Protein AF-A0A2E8H5R8-F1 (afdb_monomer_lite)

Structure (mmCIF, N/CA/C/O backbone):
data_AF-A0A2E8H5R8-F1
#
_entry.id   AF-A0A2E8H5R8-F1
#
loop_
_atom_site.group_PDB
_atom_site.id
_atom_site.type_symbol
_atom_site.label_atom_id
_atom_site.label_alt_id
_atom_site.label_comp_id
_atom_site.label_asym_id
_atom_site.label_entity_id
_atom_site.label_seq_id
_atom_site.pdbx_PDB_ins_code
_atom_site.Cartn_x
_atom_site.Cartn_y
_atom_site.Cartn_z
_atom_site.occupancy
_atom_site.B_iso_or_equiv
_atom_site.auth_seq_id
_atom_site.auth_comp_id
_atom_site.auth_asym_id
_atom_site.auth_atom_id
_atom_site.pdbx_PDB_model_num
ATOM 1 N N . MET A 1 1 ? -6.996 -4.027 -7.512 1.00 58.47 1 MET A N 1
ATOM 2 C CA . MET A 1 1 ? -6.082 -4.977 -8.191 1.00 58.47 1 MET A CA 1
ATOM 3 C C . MET A 1 1 ? -5.119 -4.184 -9.047 1.00 58.47 1 MET A C 1
ATOM 5 O O . MET A 1 1 ? -5.547 -3.183 -9.611 1.00 58.47 1 MET A O 1
ATOM 9 N N . LEU A 1 2 ? -3.867 -4.622 -9.142 1.00 68.44 2 LEU A N 1
ATOM 10 C CA . LEU A 1 2 ? -2.854 -4.045 -10.026 1.00 68.44 2 LEU A CA 1
ATOM 11 C C . LEU A 1 2 ? -2.155 -5.179 -10.786 1.00 68.44 2 LEU A C 1
ATOM 13 O O . LEU A 1 2 ? -1.866 -6.206 -10.183 1.00 68.44 2 LEU A O 1
ATOM 17 N N . ALA A 1 3 ? -1.897 -5.018 -12.082 1.00 65.75 3 ALA A N 1
ATOM 18 C CA . ALA A 1 3 ? -1.150 -6.005 -12.859 1.00 65.75 3 ALA A CA 1
ATOM 19 C C . ALA A 1 3 ? 0.339 -5.618 -12.906 1.00 65.75 3 ALA A C 1
ATOM 21 O O . ALA A 1 3 ? 0.708 -4.579 -13.454 1.00 65.75 3 ALA A O 1
ATOM 22 N N . ALA A 1 4 ? 1.197 -6.445 -12.314 1.00 63.50 4 ALA A N 1
ATOM 23 C CA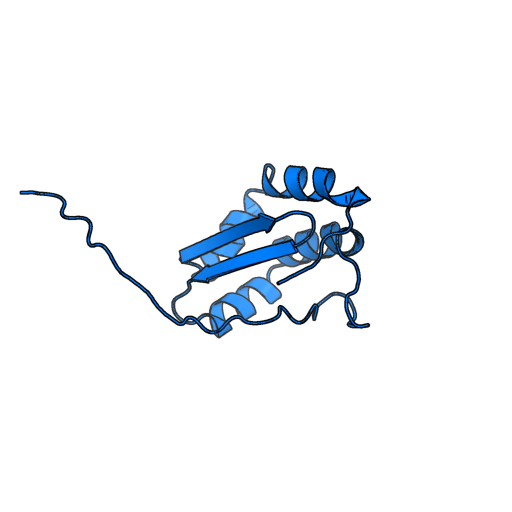 . ALA A 1 4 ? 2.644 -6.345 -12.441 1.00 63.50 4 ALA A CA 1
ATOM 24 C C . ALA A 1 4 ? 3.106 -6.920 -13.785 1.00 63.50 4 ALA A C 1
ATOM 26 O O . ALA A 1 4 ? 2.575 -7.912 -14.277 1.00 63.50 4 ALA A O 1
ATOM 27 N N . LEU A 1 5 ? 4.148 -6.339 -14.370 1.00 71.31 5 LEU A N 1
ATOM 28 C CA . LEU A 1 5 ? 4.769 -6.911 -15.559 1.00 71.31 5 LEU A CA 1
ATOM 29 C C . LEU A 1 5 ? 5.417 -8.267 -15.215 1.00 71.31 5 LEU A C 1
ATOM 31 O O . LEU A 1 5 ? 6.237 -8.310 -14.292 1.00 71.31 5 LEU A O 1
ATOM 35 N N . PRO A 1 6 ? 5.182 -9.350 -15.990 1.00 70.81 6 PRO A N 1
ATOM 36 C CA . PRO A 1 6 ? 5.781 -10.663 -15.718 1.00 70.81 6 PRO A CA 1
ATOM 37 C C . PRO A 1 6 ? 7.307 -10.609 -15.559 1.00 70.81 6 PRO A C 1
ATOM 39 O O . PRO A 1 6 ? 7.890 -11.268 -14.701 1.00 70.81 6 PRO A O 1
ATOM 42 N N . ARG A 1 7 ? 7.966 -9.768 -16.366 1.00 70.12 7 ARG A N 1
ATOM 43 C CA . ARG A 1 7 ? 9.426 -9.595 -16.357 1.00 70.12 7 ARG A CA 1
ATOM 44 C C . ARG A 1 7 ? 9.967 -8.856 -15.124 1.00 70.12 7 ARG A C 1
ATOM 46 O O . ARG A 1 7 ? 11.159 -8.961 -14.861 1.00 70.12 7 ARG A O 1
ATOM 53 N N . ILE A 1 8 ? 9.125 -8.120 -14.392 1.00 73.38 8 ILE A N 1
ATOM 54 C CA . ILE A 1 8 ? 9.534 -7.293 -13.241 1.00 73.38 8 ILE A CA 1
ATOM 55 C C . ILE A 1 8 ? 9.106 -7.913 -11.901 1.00 73.38 8 ILE A C 1
ATOM 57 O O . ILE A 1 8 ? 9.529 -7.466 -10.840 1.00 73.38 8 ILE A O 1
ATOM 61 N N . GLN A 1 9 ? 8.354 -9.014 -11.922 1.00 76.81 9 GLN A N 1
ATOM 62 C CA . GLN A 1 9 ? 7.858 -9.695 -10.724 1.00 76.81 9 GLN A CA 1
ATOM 63 C C . GLN A 1 9 ? 8.942 -9.992 -9.675 1.00 76.81 9 GLN A C 1
ATOM 65 O O . GLN A 1 9 ? 8.774 -9.675 -8.504 1.00 76.81 9 GLN A O 1
ATOM 70 N N . ARG A 1 10 ? 10.103 -10.517 -10.087 1.00 81.56 10 ARG A N 1
ATOM 71 C CA . ARG A 1 10 ? 11.210 -10.797 -9.152 1.00 81.56 10 ARG A CA 1
ATOM 72 C C . ARG A 1 10 ? 11.785 -9.537 -8.506 1.00 81.56 10 ARG A C 1
ATOM 74 O O . ARG A 1 10 ? 12.239 -9.583 -7.366 1.00 81.56 10 ARG A O 1
ATOM 81 N N . GLU A 1 11 ? 11.823 -8.434 -9.244 1.00 82.31 11 GLU A N 1
ATOM 82 C CA . GLU A 1 11 ? 12.312 -7.155 -8.733 1.00 82.31 11 GLU A CA 1
ATOM 83 C C . GLU A 1 11 ? 11.304 -6.536 -7.764 1.00 82.31 11 GLU A C 1
ATOM 85 O O . GLU A 1 11 ? 11.707 -6.072 -6.699 1.00 82.31 11 GLU A O 1
ATOM 90 N N . TYR A 1 12 ? 10.013 -6.615 -8.097 1.00 83.56 12 TYR A N 1
ATOM 91 C CA . TYR A 1 12 ? 8.915 -6.2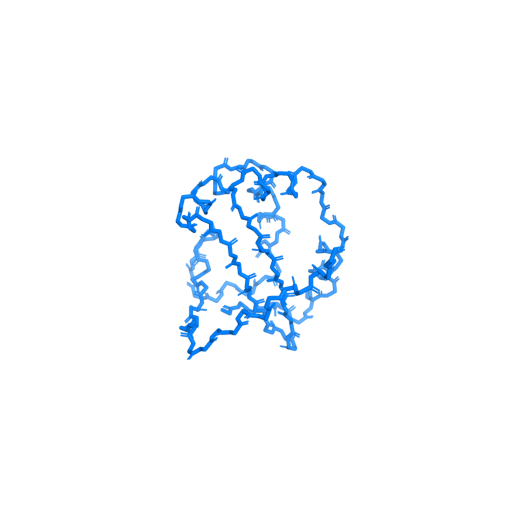12 -7.227 1.00 83.56 12 TYR A CA 1
ATOM 92 C C . TYR A 1 12 ? 8.920 -7.000 -5.909 1.00 83.56 12 TYR A C 1
ATOM 94 O O . TYR A 1 12 ? 8.899 -6.406 -4.832 1.00 83.56 12 TYR A O 1
ATOM 102 N N . ASP A 1 13 ? 9.047 -8.328 -5.972 1.00 85.62 13 ASP A N 1
ATOM 103 C CA . ASP A 1 13 ? 9.134 -9.177 -4.780 1.00 85.62 13 ASP A CA 1
ATOM 104 C C . ASP A 1 13 ? 10.349 -8.805 -3.918 1.00 85.62 13 ASP A C 1
ATOM 106 O O . ASP A 1 13 ? 10.246 -8.689 -2.694 1.00 85.62 13 ASP A O 1
ATOM 110 N N . ARG A 1 14 ? 11.515 -8.590 -4.546 1.00 86.00 14 ARG A N 1
ATOM 111 C CA . ARG A 1 14 ? 12.738 -8.185 -3.839 1.00 86.00 14 ARG A CA 1
ATOM 112 C C . ARG A 1 14 ? 12.553 -6.838 -3.140 1.00 86.00 14 ARG A C 1
ATOM 114 O O . ARG A 1 14 ? 12.879 -6.728 -1.961 1.00 86.00 14 ARG A O 1
ATOM 121 N N . SER A 1 15 ? 11.996 -5.836 -3.821 1.00 85.19 15 SER A N 1
ATOM 122 C CA . SER A 1 15 ? 11.809 -4.502 -3.238 1.00 85.19 15 SER A CA 1
ATOM 123 C C . SER A 1 15 ? 10.813 -4.488 -2.070 1.00 85.19 15 SER A C 1
ATOM 125 O O . SER A 1 15 ? 10.948 -3.661 -1.169 1.00 85.19 15 SER A O 1
ATOM 127 N N . HIS A 1 16 ? 9.857 -5.424 -2.037 1.00 87.75 16 HIS A N 1
ATOM 128 C CA . HIS A 1 16 ? 8.903 -5.583 -0.931 1.00 87.75 16 HIS A CA 1
ATOM 129 C C . HIS A 1 16 ? 9.440 -6.426 0.234 1.00 87.75 16 HIS A C 1
ATOM 131 O O . HIS A 1 16 ? 8.946 -6.297 1.352 1.00 87.75 16 HIS A O 1
ATOM 137 N N . ARG A 1 17 ? 10.481 -7.239 0.019 1.00 88.56 17 ARG A N 1
ATOM 138 C CA . ARG A 1 17 ? 11.224 -7.904 1.107 1.00 88.56 17 ARG A CA 1
ATOM 139 C C . ARG A 1 17 ? 12.234 -6.977 1.777 1.00 88.56 17 ARG A C 1
ATOM 141 O O . ARG A 1 17 ? 12.530 -7.143 2.955 1.00 88.56 17 ARG A O 1
ATOM 148 N N . GLU A 1 18 ? 12.732 -5.991 1.040 1.00 89.38 18 GLU A N 1
ATOM 149 C CA . GLU A 1 18 ? 13.775 -5.056 1.476 1.00 89.38 18 GLU A CA 1
ATOM 150 C C . GLU A 1 18 ? 13.227 -3.628 1.647 1.00 89.38 18 GLU A C 1
ATOM 152 O O . GLU A 1 18 ? 13.878 -2.639 1.299 1.00 89.38 18 GLU A O 1
ATOM 157 N N . ILE A 1 19 ? 12.005 -3.494 2.180 1.00 88.00 19 ILE A N 1
ATOM 158 C CA . ILE A 1 19 ? 11.391 -2.176 2.381 1.00 88.00 19 ILE A CA 1
ATOM 159 C C . ILE A 1 19 ? 12.250 -1.358 3.351 1.00 88.00 19 ILE A C 1
ATOM 161 O O . ILE A 1 19 ? 12.511 -1.761 4.488 1.00 88.00 19 ILE A O 1
ATOM 165 N N . ARG A 1 20 ? 12.667 -0.166 2.904 1.00 90.12 20 ARG A N 1
ATOM 166 C CA . ARG A 1 20 ? 13.428 0.776 3.734 1.00 90.12 20 ARG A CA 1
ATOM 167 C C . ARG A 1 20 ? 12.651 1.111 5.001 1.00 90.12 20 ARG A C 1
ATOM 169 O O . ARG A 1 20 ? 11.453 1.384 4.953 1.00 90.12 20 ARG A O 1
ATOM 176 N N . ARG A 1 21 ? 13.364 1.204 6.124 1.00 93.69 21 ARG A N 1
ATOM 177 C CA . ARG A 1 21 ? 12.762 1.537 7.418 1.00 93.69 21 ARG A CA 1
ATOM 178 C C . ARG A 1 21 ? 11.967 2.851 7.392 1.00 93.69 21 ARG A C 1
ATOM 180 O O . ARG A 1 21 ? 10.878 2.887 7.946 1.00 93.69 21 ARG A O 1
ATOM 187 N N . SER A 1 22 ? 12.460 3.862 6.67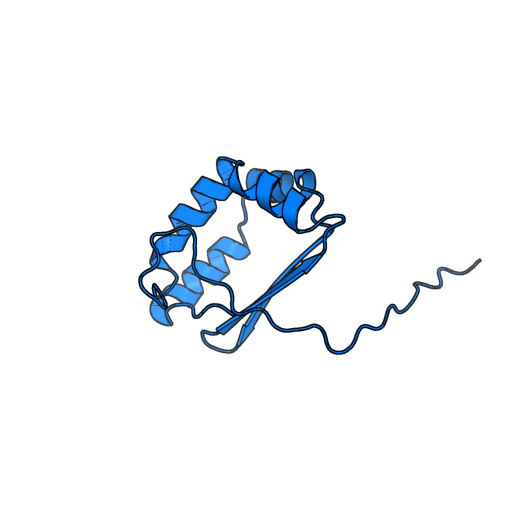6 1.00 93.88 22 SER A N 1
ATOM 188 C CA . SER A 1 22 ? 11.781 5.153 6.490 1.00 93.88 22 SER A CA 1
ATOM 189 C C . SER A 1 22 ? 10.375 5.021 5.900 1.00 93.88 22 SER A C 1
ATOM 191 O O . SER A 1 22 ? 9.450 5.674 6.362 1.00 93.88 22 SER A O 1
ATOM 193 N N . VAL A 1 23 ? 10.196 4.129 4.925 1.00 90.75 23 VAL A N 1
ATOM 194 C CA . VAL A 1 23 ? 8.892 3.856 4.309 1.00 90.75 23 VAL A CA 1
ATOM 195 C C . VAL A 1 23 ? 7.949 3.191 5.312 1.00 90.75 23 VAL A C 1
ATOM 197 O O . VAL A 1 23 ? 6.778 3.550 5.393 1.00 90.75 23 VAL A O 1
ATOM 200 N N . LEU A 1 24 ? 8.446 2.231 6.097 1.00 91.50 24 LEU A N 1
ATOM 201 C CA . LEU A 1 24 ? 7.638 1.577 7.133 1.00 91.50 24 LEU A CA 1
ATOM 202 C C . LEU A 1 24 ? 7.196 2.569 8.211 1.00 91.50 24 LEU A C 1
ATOM 204 O O . LEU A 1 24 ? 6.069 2.491 8.698 1.00 91.50 24 LEU A O 1
ATOM 208 N N . ASP A 1 25 ? 8.075 3.497 8.582 1.00 93.00 25 ASP A N 1
ATOM 209 C CA . ASP A 1 25 ? 7.766 4.525 9.568 1.00 93.00 25 ASP A CA 1
ATOM 210 C C . ASP A 1 25 ? 6.748 5.540 9.013 1.00 93.00 25 ASP A C 1
ATOM 212 O O . ASP A 1 25 ? 5.826 5.905 9.738 1.00 93.00 25 ASP A O 1
ATOM 216 N N . ALA A 1 26 ? 6.814 5.893 7.722 1.00 91.94 26 ALA A N 1
ATOM 217 C CA . ALA A 1 26 ? 5.787 6.698 7.052 1.00 91.94 26 ALA A CA 1
ATOM 218 C C . ALA A 1 26 ? 4.410 6.005 7.032 1.00 91.94 26 ALA A C 1
ATOM 220 O O . ALA A 1 26 ? 3.395 6.624 7.356 1.00 91.94 26 ALA A O 1
ATOM 221 N N . ILE A 1 27 ? 4.365 4.700 6.725 1.00 90.62 27 ILE A N 1
ATOM 222 C CA . ILE A 1 27 ? 3.127 3.900 6.770 1.00 90.62 27 ILE A CA 1
ATOM 223 C C . ILE A 1 27 ? 2.525 3.912 8.175 1.00 90.62 27 ILE A C 1
ATOM 225 O O . ILE A 1 27 ? 1.337 4.189 8.325 1.00 90.62 27 ILE A O 1
ATOM 229 N N . ARG A 1 28 ? 3.335 3.707 9.216 1.00 90.88 28 ARG A N 1
ATOM 230 C CA . ARG A 1 28 ? 2.863 3.766 10.609 1.00 90.88 28 ARG A CA 1
ATOM 231 C C . ARG A 1 28 ? 2.375 5.156 11.003 1.00 90.88 28 ARG A C 1
ATOM 233 O O . ARG A 1 28 ? 1.310 5.277 11.597 1.00 90.88 28 ARG A O 1
ATOM 240 N N . ALA A 1 29 ? 3.131 6.197 10.655 1.00 91.75 29 ALA A N 1
ATOM 241 C CA . ALA A 1 29 ? 2.790 7.582 10.975 1.00 91.75 29 ALA A CA 1
ATOM 242 C C . ALA A 1 29 ? 1.483 8.038 10.309 1.00 91.75 29 ALA A C 1
ATOM 244 O O . ALA A 1 29 ? 0.812 8.926 10.826 1.00 91.75 29 ALA A O 1
ATOM 245 N N . SER A 1 30 ? 1.095 7.409 9.197 1.00 92.75 30 SER A N 1
ATOM 246 C CA . SER A 1 30 ? -0.177 7.690 8.530 1.00 92.75 30 SER A CA 1
ATOM 247 C C . SER A 1 30 ? -1.417 7.190 9.281 1.00 92.75 30 SER A C 1
ATOM 249 O O . SER A 1 30 ? -2.527 7.574 8.927 1.00 92.75 30 SER A O 1
ATOM 251 N N . GLY A 1 31 ? -1.264 6.332 10.296 1.00 93.06 31 GLY A N 1
ATOM 252 C CA . GLY A 1 31 ? -2.390 5.679 10.977 1.00 93.06 31 GLY A CA 1
ATOM 253 C C . GLY A 1 31 ? -2.865 4.384 10.306 1.00 93.06 31 GLY A C 1
ATOM 254 O O . GLY A 1 31 ? -3.898 3.832 10.689 1.00 93.06 31 GLY A O 1
ATOM 255 N N . MET A 1 32 ? -2.109 3.872 9.329 1.00 92.38 32 MET A N 1
ATOM 256 C CA . MET A 1 32 ? -2.339 2.548 8.755 1.00 92.38 32 MET A CA 1
ATOM 257 C C . MET A 1 32 ? -2.063 1.460 9.805 1.00 92.38 32 MET A C 1
ATOM 259 O O . MET A 1 32 ? -0.963 1.373 10.353 1.00 92.38 32 MET A O 1
ATOM 263 N N . LYS A 1 33 ? -3.063 0.621 10.069 1.00 89.88 33 LYS A N 1
ATOM 264 C CA . LYS A 1 33 ? -3.007 -0.535 10.975 1.00 89.88 33 LYS A CA 1
ATOM 265 C C . LYS A 1 33 ? -2.527 -1.789 10.257 1.00 89.88 33 LYS A C 1
ATOM 267 O O . LYS A 1 33 ? -1.663 -2.500 10.763 1.00 89.88 33 LYS A O 1
ATOM 272 N N . THR A 1 34 ? -3.054 -2.011 9.057 1.00 89.00 34 THR A N 1
ATOM 273 C CA . THR A 1 34 ? -2.721 -3.162 8.216 1.00 89.00 34 THR A CA 1
ATOM 274 C C . THR A 1 34 ? -2.326 -2.663 6.838 1.00 89.00 34 THR A C 1
ATOM 276 O O . THR A 1 34 ? -2.999 -1.804 6.282 1.00 89.00 34 THR A O 1
ATOM 279 N N . TYR A 1 35 ? -1.240 -3.204 6.293 1.00 88.25 35 TYR A N 1
ATOM 280 C CA . TYR A 1 35 ? -0.832 -3.017 4.904 1.00 88.25 35 TYR A CA 1
ATOM 281 C C . TYR A 1 35 ? -0.293 -4.348 4.401 1.00 88.25 35 TYR A C 1
ATOM 283 O O . TYR A 1 35 ? 0.740 -4.826 4.878 1.00 88.25 35 TYR A O 1
ATOM 291 N N . SER A 1 36 ? -1.007 -4.974 3.476 1.00 89.31 36 SER A N 1
ATOM 292 C CA . SER A 1 36 ? -0.648 -6.294 2.966 1.00 89.31 36 SER A CA 1
ATOM 293 C C . SER A 1 36 ? -0.820 -6.366 1.460 1.00 89.31 36 SER A C 1
ATOM 295 O O . SER A 1 36 ? -1.734 -5.775 0.886 1.00 89.31 36 SER A O 1
ATOM 297 N N . ILE A 1 37 ? 0.090 -7.100 0.824 1.00 88.38 37 ILE A N 1
ATOM 298 C CA . ILE A 1 37 ? 0.103 -7.310 -0.618 1.00 88.38 37 ILE A CA 1
ATOM 299 C C . ILE A 1 37 ? 0.147 -8.814 -0.851 1.00 88.38 37 ILE A C 1
ATOM 301 O O . ILE A 1 37 ? 1.081 -9.486 -0.417 1.00 88.38 37 ILE A O 1
ATOM 305 N N . SER A 1 38 ? -0.875 -9.330 -1.521 1.00 89.31 38 SER A N 1
ATOM 306 C CA . SER A 1 38 ? -0.942 -10.711 -1.997 1.00 89.31 38 SER A CA 1
ATOM 307 C C . SER A 1 38 ? -0.796 -10.740 -3.513 1.00 89.31 38 SER A C 1
ATOM 309 O O . SER A 1 38 ? -1.157 -9.777 -4.192 1.00 89.31 38 SER A O 1
ATOM 311 N N . GLN A 1 39 ? -0.278 -11.842 -4.048 1.00 85.38 39 GLN A N 1
ATOM 312 C CA . GLN A 1 39 ? 0.052 -11.968 -5.465 1.00 85.38 39 GLN A CA 1
ATOM 313 C C . GLN A 1 39 ? -0.447 -13.304 -6.030 1.00 85.38 39 GLN A C 1
ATOM 315 O O . GLN A 1 39 ? -0.186 -14.347 -5.434 1.00 85.38 39 GLN A O 1
ATOM 320 N N . ASP A 1 40 ? -1.121 -13.265 -7.184 1.00 85.75 40 ASP A N 1
ATOM 321 C CA . ASP A 1 40 ? -1.504 -14.436 -7.991 1.00 85.75 40 ASP A CA 1
ATOM 322 C C . ASP A 1 40 ? -1.102 -14.212 -9.453 1.00 85.75 40 ASP A C 1
ATOM 324 O O . ASP A 1 40 ? -1.642 -13.340 -10.142 1.00 85.75 40 ASP A O 1
ATOM 328 N N . GLY A 1 41 ? -0.098 -14.957 -9.922 1.00 84.56 41 GLY A N 1
ATOM 329 C CA . GLY A 1 41 ? 0.572 -14.640 -11.180 1.00 84.56 41 GLY A CA 1
ATOM 330 C C . GLY A 1 41 ? 1.024 -13.180 -11.164 1.00 84.56 41 GLY A C 1
ATOM 331 O O . GLY A 1 41 ? 1.673 -12.747 -10.220 1.00 84.56 41 GLY A O 1
ATOM 332 N N . THR A 1 42 ? 0.651 -12.401 -12.173 1.00 80.38 42 THR A N 1
ATOM 333 C CA . THR A 1 42 ? 0.936 -10.960 -12.256 1.00 80.38 42 THR A CA 1
ATOM 334 C C . THR A 1 42 ? -0.040 -10.073 -11.485 1.00 80.38 42 THR A C 1
ATOM 336 O O . THR A 1 42 ? 0.157 -8.863 -11.444 1.00 80.38 42 THR A O 1
ATOM 339 N N . ASN A 1 43 ? -1.107 -10.619 -10.905 1.00 81.50 43 ASN A N 1
ATOM 340 C CA . ASN A 1 43 ? -2.118 -9.823 -10.218 1.00 81.50 43 ASN A CA 1
ATOM 341 C C . ASN A 1 43 ? -1.707 -9.557 -8.772 1.00 81.50 43 ASN A C 1
ATOM 343 O O . ASN A 1 43 ? -1.379 -10.478 -8.029 1.00 81.50 43 ASN A O 1
ATOM 347 N N . LEU A 1 44 ? -1.782 -8.293 -8.370 1.00 83.38 44 LEU A N 1
ATOM 348 C CA . LEU A 1 44 ? -1.523 -7.816 -7.020 1.00 83.38 44 LEU A CA 1
ATOM 349 C C . LEU A 1 44 ? -2.822 -7.373 -6.352 1.00 83.38 44 LEU A C 1
ATOM 351 O O . LEU A 1 44 ? -3.614 -6.597 -6.910 1.00 83.38 44 LEU A O 1
ATOM 355 N N . TYR A 1 45 ? -2.997 -7.830 -5.120 1.00 85.25 45 TYR A N 1
ATOM 356 C CA . TYR A 1 45 ? -4.133 -7.547 -4.257 1.00 85.25 45 TYR A CA 1
ATOM 357 C C . TYR A 1 45 ? -3.630 -6.843 -3.006 1.00 85.25 45 TYR A C 1
ATOM 359 O O . TYR A 1 45 ? -2.728 -7.340 -2.338 1.00 85.25 45 TYR A O 1
ATOM 367 N N . PHE A 1 46 ? -4.219 -5.692 -2.704 1.00 86.44 46 PHE A N 1
ATOM 368 C CA . PHE A 1 46 ? -3.863 -4.868 -1.555 1.00 86.44 46 PHE A CA 1
ATOM 369 C C . PHE A 1 46 ? -4.984 -4.982 -0.529 1.00 86.44 46 PHE A C 1
ATOM 371 O O . PHE A 1 46 ? -6.155 -4.851 -0.893 1.00 86.44 46 PHE A O 1
ATOM 378 N N . CYS A 1 47 ? -4.629 -5.240 0.724 1.00 88.56 47 CYS A N 1
ATOM 379 C CA . CYS A 1 47 ? -5.551 -5.171 1.846 1.00 88.56 47 CYS A CA 1
ATOM 380 C C . CYS A 1 47 ? -4.945 -4.257 2.905 1.00 88.56 47 CYS A C 1
ATOM 382 O O . CYS A 1 47 ? -3.942 -4.598 3.543 1.00 88.56 47 CYS A O 1
ATOM 384 N N . ASP A 1 48 ? -5.591 -3.105 3.055 1.00 89.19 48 ASP A N 1
ATOM 385 C CA . ASP A 1 48 ? -5.151 -1.990 3.872 1.00 89.19 48 ASP A CA 1
ATOM 386 C C . ASP A 1 48 ? -6.250 -1.641 4.882 1.00 89.19 48 ASP A C 1
ATOM 388 O O . ASP A 1 48 ? -7.432 -1.595 4.536 1.00 89.19 48 ASP A O 1
ATOM 392 N N . GLU A 1 49 ? -5.870 -1.374 6.127 1.00 89.75 49 GLU A N 1
ATOM 393 C CA . GLU A 1 49 ? -6.789 -0.953 7.185 1.00 89.75 49 GLU A CA 1
ATOM 394 C C . GLU A 1 49 ? -6.238 0.281 7.888 1.00 89.75 49 GLU A C 1
ATOM 396 O O . GLU A 1 49 ? -5.073 0.296 8.277 1.00 89.75 49 GLU A O 1
ATOM 401 N N . ALA A 1 50 ? -7.080 1.291 8.099 1.00 90.56 50 ALA A N 1
ATOM 402 C CA . ALA A 1 50 ? -6.736 2.488 8.856 1.00 90.56 50 ALA A CA 1
ATOM 403 C C . ALA A 1 50 ? -7.974 3.099 9.526 1.00 90.56 50 ALA A C 1
ATOM 405 O O . ALA A 1 50 ? -9.079 3.052 8.975 1.00 90.56 50 ALA A O 1
ATOM 406 N N . GLU A 1 51 ? -7.775 3.743 10.677 1.00 82.81 51 GLU A N 1
ATOM 407 C CA . GLU A 1 51 ? -8.765 4.662 11.248 1.00 82.81 51 GLU A CA 1
ATOM 408 C C . GLU A 1 51 ? -8.760 5.949 10.415 1.00 82.81 51 GLU A C 1
ATOM 410 O O . GLU A 1 51 ? -7.883 6.790 10.560 1.00 82.81 51 GLU A O 1
ATOM 415 N N . GLY A 1 52 ? -9.709 6.072 9.482 1.00 88.06 52 GLY A N 1
ATOM 416 C CA . GLY A 1 52 ? -9.737 7.193 8.538 1.00 88.06 52 GLY A CA 1
ATOM 417 C C . GLY A 1 52 ? -8.862 6.962 7.304 1.00 88.06 52 GLY A C 1
ATOM 418 O O . GLY A 1 52 ? -7.975 7.751 6.999 1.00 88.06 52 GLY A O 1
ATOM 419 N N . PHE A 1 53 ? -9.156 5.905 6.534 1.00 86.25 53 PHE A N 1
ATOM 420 C CA . PHE A 1 53 ? -8.392 5.510 5.339 1.00 86.25 53 PHE A CA 1
ATOM 421 C C . PHE A 1 53 ? -8.034 6.661 4.386 1.00 86.25 53 PHE A C 1
ATOM 423 O O . PHE A 1 53 ? -6.913 6.730 3.887 1.00 86.25 53 PHE A O 1
ATOM 430 N N . ARG A 1 54 ? -8.964 7.589 4.129 1.00 87.50 54 ARG A N 1
ATOM 431 C CA . ARG A 1 54 ? -8.702 8.730 3.236 1.00 87.50 54 ARG A CA 1
ATOM 432 C C . ARG A 1 54 ? -7.628 9.668 3.786 1.00 87.50 54 ARG A C 1
ATOM 434 O O . ARG A 1 54 ? -6.798 10.133 3.008 1.00 87.50 54 ARG A O 1
ATOM 441 N N . ASP A 1 55 ? -7.634 9.905 5.090 1.00 92.00 55 ASP A N 1
ATOM 442 C CA . ASP A 1 55 ? -6.689 10.799 5.752 1.00 92.00 55 ASP A CA 1
ATOM 443 C C . ASP A 1 55 ? -5.308 10.145 5.822 1.00 92.00 55 ASP A C 1
ATOM 445 O O . ASP A 1 55 ? -4.314 10.762 5.437 1.00 92.00 55 ASP A O 1
ATOM 449 N N . SER A 1 56 ? -5.246 8.853 6.161 1.00 90.94 56 SER A N 1
ATOM 450 C CA . SER A 1 56 ? -4.004 8.072 6.108 1.00 90.94 56 SER A CA 1
ATOM 451 C C . SER A 1 56 ? -3.380 8.071 4.714 1.00 90.94 56 SER A C 1
ATOM 453 O O . SER A 1 56 ? -2.181 8.310 4.554 1.00 90.94 56 SER A O 1
ATOM 455 N N . MET A 1 57 ? -4.193 7.881 3.672 1.00 86.81 57 MET A N 1
ATOM 456 C CA . MET A 1 57 ? -3.714 7.952 2.292 1.00 86.81 57 MET A CA 1
ATOM 457 C C . MET A 1 57 ? -3.248 9.360 1.902 1.00 86.81 57 MET A C 1
ATOM 459 O O . MET A 1 57 ? -2.282 9.489 1.149 1.00 86.81 57 MET A O 1
ATOM 463 N N . ALA A 1 58 ? -3.892 10.416 2.409 1.00 88.62 58 ALA A N 1
ATOM 464 C CA . ALA A 1 58 ? -3.459 11.791 2.175 1.00 88.62 58 ALA A CA 1
ATOM 465 C C . ALA A 1 58 ? -2.089 12.073 2.812 1.00 88.62 58 ALA A C 1
ATOM 467 O O . ALA A 1 58 ? -1.240 12.677 2.156 1.00 88.62 58 ALA A O 1
ATOM 468 N N . VAL A 1 59 ? -1.849 11.576 4.032 1.00 90.00 59 VAL A N 1
ATOM 469 C CA . VAL A 1 59 ? -0.539 11.650 4.701 1.00 90.00 59 VAL A CA 1
ATOM 470 C C . VAL A 1 59 ? 0.521 10.903 3.890 1.00 90.00 59 VAL A C 1
ATOM 472 O O . VAL A 1 59 ? 1.549 11.481 3.541 1.00 90.00 59 VAL A O 1
ATOM 475 N N . LEU A 1 60 ? 0.254 9.651 3.501 1.00 87.88 60 LEU A N 1
ATOM 476 C CA . LEU A 1 60 ? 1.188 8.845 2.704 1.00 87.88 60 LEU A CA 1
ATOM 477 C C . LEU A 1 60 ? 1.529 9.471 1.351 1.00 87.88 60 LEU A C 1
ATOM 479 O O . LEU A 1 60 ? 2.662 9.359 0.888 1.00 87.88 60 LEU A O 1
ATOM 483 N N . LYS A 1 61 ? 0.565 10.135 0.706 1.00 85.75 61 LYS A N 1
ATOM 484 C CA . LYS A 1 61 ? 0.776 10.806 -0.584 1.00 85.75 61 LYS A CA 1
ATOM 485 C C . LYS A 1 61 ? 1.731 12.000 -0.477 1.00 85.75 61 LYS A C 1
ATOM 487 O O . LYS A 1 61 ? 2.339 12.372 -1.478 1.00 85.75 61 LYS A O 1
ATOM 492 N N . GLN A 1 62 ? 1.845 12.600 0.705 1.00 89.44 62 GLN A N 1
ATOM 493 C CA . GLN A 1 62 ? 2.724 13.740 0.964 1.00 89.44 62 GLN A CA 1
ATOM 494 C C . GLN A 1 62 ? 4.108 13.321 1.481 1.00 89.44 62 GLN A C 1
ATOM 496 O O . GLN A 1 62 ? 5.023 14.144 1.478 1.00 89.44 62 GLN A O 1
ATOM 501 N N . ASP A 1 63 ? 4.285 12.065 1.899 1.00 91.06 63 ASP A N 1
ATOM 502 C CA . ASP A 1 63 ? 5.560 11.585 2.421 1.00 91.06 63 ASP A CA 1
ATOM 503 C C . ASP A 1 63 ? 6.612 11.423 1.297 1.00 91.06 63 ASP A C 1
ATOM 505 O O . ASP A 1 63 ? 6.382 10.702 0.317 1.00 91.06 63 ASP A O 1
ATOM 509 N N . PRO A 1 64 ? 7.789 12.068 1.406 1.00 91.69 64 PRO A N 1
ATOM 510 C CA . PRO A 1 64 ? 8.797 12.054 0.347 1.00 91.69 64 PRO A CA 1
ATOM 511 C C . PRO A 1 64 ? 9.458 10.681 0.162 1.00 91.69 64 PRO A C 1
ATOM 513 O O . PRO A 1 64 ? 9.890 10.341 -0.942 1.00 91.69 64 PRO A O 1
ATOM 516 N N . GLU A 1 65 ? 9.541 9.868 1.215 1.00 89.81 65 GLU A N 1
ATOM 517 C CA . GLU A 1 65 ? 10.132 8.533 1.159 1.00 89.81 65 GLU A CA 1
ATOM 518 C C . GLU A 1 65 ? 9.192 7.535 0.478 1.00 89.81 65 GLU A C 1
ATOM 520 O O . GLU A 1 65 ? 9.634 6.734 -0.356 1.00 89.81 65 GLU A O 1
ATOM 525 N N . GLN A 1 66 ? 7.892 7.648 0.747 1.00 86.69 66 GLN A N 1
ATOM 526 C CA . GLN A 1 66 ? 6.842 6.934 0.035 1.00 86.69 66 GLN A CA 1
ATOM 527 C C . GLN A 1 66 ? 6.764 7.379 -1.431 1.00 86.69 66 GLN A C 1
ATOM 529 O O . GLN A 1 66 ? 6.682 6.524 -2.314 1.00 86.69 66 GLN A O 1
ATOM 534 N N . ALA A 1 67 ? 6.866 8.680 -1.722 1.00 85.56 67 ALA A N 1
ATOM 535 C CA . ALA A 1 67 ? 6.909 9.187 -3.094 1.00 85.56 67 ALA A CA 1
ATOM 536 C C . ALA A 1 67 ? 8.108 8.622 -3.875 1.00 85.56 67 ALA A C 1
ATOM 538 O O . ALA A 1 67 ? 7.944 8.106 -4.982 1.00 85.56 67 ALA A O 1
ATOM 539 N N . ARG A 1 68 ? 9.304 8.628 -3.270 1.00 86.38 68 ARG A N 1
ATOM 540 C CA . ARG A 1 68 ? 10.519 8.052 -3.867 1.00 86.38 68 ARG A CA 1
ATOM 541 C C . ARG A 1 68 ? 10.381 6.546 -4.111 1.00 86.38 68 ARG A C 1
ATOM 543 O O . ARG A 1 68 ? 10.853 6.049 -5.131 1.00 86.38 68 ARG A O 1
ATOM 550 N N . ARG A 1 69 ? 9.740 5.809 -3.194 1.00 85.62 69 ARG A N 1
ATOM 551 C CA . ARG A 1 69 ? 9.435 4.379 -3.383 1.00 85.62 69 ARG A CA 1
ATOM 552 C C . ARG A 1 69 ? 8.470 4.162 -4.545 1.00 85.62 69 ARG A C 1
ATOM 554 O O . ARG A 1 69 ? 8.727 3.285 -5.359 1.00 85.62 69 ARG A O 1
ATOM 561 N N . ASN A 1 70 ? 7.390 4.936 -4.619 1.00 82.69 70 ASN A N 1
ATOM 562 C CA . ASN A 1 70 ? 6.408 4.818 -5.697 1.00 82.69 70 ASN A CA 1
ATOM 563 C C . ASN A 1 70 ? 7.069 5.057 -7.060 1.00 82.69 70 ASN A C 1
ATOM 565 O O . ASN A 1 70 ? 6.935 4.221 -7.944 1.00 82.69 70 ASN A O 1
ATOM 569 N N . GLN A 1 71 ? 7.881 6.112 -7.178 1.00 81.88 71 GLN A N 1
ATOM 570 C CA . GLN A 1 71 ? 8.629 6.410 -8.401 1.00 81.88 71 GLN A CA 1
ATOM 571 C C . GLN A 1 71 ? 9.579 5.270 -8.803 1.00 81.88 71 GLN A C 1
ATOM 573 O O . GLN A 1 71 ? 9.685 4.927 -9.976 1.00 81.88 71 GLN A O 1
ATOM 578 N N . ALA A 1 72 ? 10.251 4.644 -7.832 1.00 82.19 72 ALA A N 1
ATOM 579 C CA . ALA A 1 72 ? 11.115 3.490 -8.084 1.00 82.19 72 ALA A CA 1
ATOM 580 C C . ALA A 1 72 ? 10.348 2.230 -8.527 1.00 82.19 72 ALA A C 1
ATOM 582 O O . ALA A 1 72 ? 10.980 1.265 -8.940 1.00 82.19 72 ALA A O 1
ATOM 583 N N . HIS A 1 73 ? 9.018 2.211 -8.414 1.00 78.44 73 HIS A N 1
ATOM 584 C CA . HIS A 1 73 ? 8.162 1.115 -8.865 1.00 78.44 73 HIS A CA 1
ATOM 585 C C . HIS A 1 73 ? 7.361 1.450 -10.129 1.00 78.44 73 HIS A C 1
ATOM 587 O O . HIS A 1 73 ? 6.658 0.573 -10.627 1.00 78.44 73 HIS A O 1
ATOM 593 N N . ASP A 1 74 ? 7.462 2.666 -10.675 1.00 77.56 74 ASP A N 1
ATOM 594 C CA 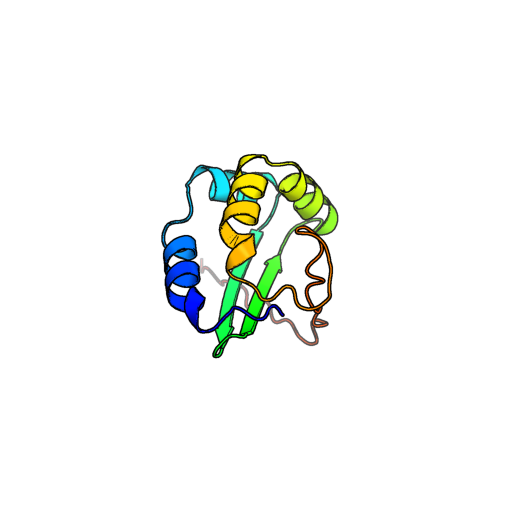. ASP A 1 74 ? 6.688 3.076 -11.856 1.00 77.56 74 ASP A CA 1
ATOM 595 C C . ASP A 1 74 ? 6.934 2.150 -13.062 1.00 77.56 74 ASP A C 1
ATOM 597 O O . ASP A 1 74 ? 6.027 1.908 -13.855 1.00 77.56 74 ASP A O 1
ATOM 601 N N . HIS A 1 75 ? 8.136 1.571 -13.191 1.00 75.62 75 HIS A N 1
ATOM 602 C CA . HIS A 1 75 ? 8.470 0.626 -14.266 1.00 75.62 75 HIS A CA 1
ATOM 603 C C . HIS A 1 75 ? 8.006 -0.817 -14.013 1.00 75.62 75 HIS A C 1
ATOM 605 O O . HIS A 1 75 ? 8.118 -1.650 -14.916 1.00 75.62 75 HIS A O 1
ATOM 611 N N . CYS A 1 76 ? 7.522 -1.135 -12.808 1.00 72.62 76 CYS A N 1
ATOM 612 C CA . CYS A 1 76 ? 7.086 -2.483 -12.428 1.00 72.62 76 CYS A CA 1
ATOM 613 C C . CYS A 1 76 ? 5.687 -2.828 -12.932 1.00 72.62 76 CYS A C 1
ATOM 615 O O . CYS A 1 76 ? 5.339 -4.007 -13.039 1.00 72.62 76 CYS A O 1
ATOM 617 N N . PHE A 1 77 ? 4.890 -1.813 -13.237 1.00 71.81 77 PHE A N 1
ATOM 618 C CA . PHE A 1 77 ? 3.501 -1.975 -13.620 1.00 71.81 77 PHE A CA 1
ATOM 619 C C . PHE A 1 77 ? 3.342 -1.663 -15.098 1.00 71.81 77 PHE A C 1
ATOM 621 O O . PHE A 1 77 ? 3.973 -0.748 -15.630 1.00 71.81 77 PHE A O 1
ATOM 628 N N . GLU A 1 78 ? 2.469 -2.409 -15.772 1.00 59.00 78 GLU A N 1
ATOM 629 C CA . GLU A 1 78 ? 1.873 -1.836 -16.970 1.00 59.00 78 GLU A CA 1
ATOM 630 C C . GLU A 1 78 ? 1.124 -0.598 -16.495 1.00 59.00 78 GLU A C 1
ATOM 632 O O . GLU A 1 78 ? 0.416 -0.654 -15.487 1.00 59.00 78 GLU A O 1
ATOM 637 N N . SER A 1 79 ? 1.293 0.529 -17.184 1.00 53.25 79 SER A N 1
ATOM 638 C CA . SER A 1 79 ? 0.373 1.652 -17.058 1.00 53.25 79 SER A CA 1
ATOM 639 C C . SER A 1 79 ? -0.983 1.169 -17.571 1.00 53.25 79 SER A C 1
ATOM 641 O O . SER A 1 79 ? -1.380 1.467 -18.699 1.00 53.25 79 SER A O 1
ATOM 643 N N . ALA A 1 80 ? -1.650 0.322 -16.796 1.00 39.19 80 ALA A N 1
ATOM 644 C CA . ALA A 1 80 ? -2.989 -0.118 -17.060 1.00 39.19 80 ALA A CA 1
ATOM 645 C C . ALA A 1 80 ? -3.808 1.168 -16.972 1.00 39.19 80 ALA A C 1
ATOM 647 O O . ALA A 1 80 ? -4.087 1.652 -15.880 1.00 39.19 80 ALA A O 1
ATOM 648 N N . TRP A 1 81 ? -4.101 1.728 -18.151 1.00 38.97 81 TRP A N 1
ATOM 649 C CA . TRP A 1 81 ? -4.969 2.880 -18.403 1.00 38.97 81 TRP A CA 1
ATOM 650 C C . TRP A 1 81 ? -4.366 4.282 -18.320 1.00 38.97 81 TRP A C 1
ATOM 652 O O . TRP A 1 81 ? -4.963 5.146 -17.700 1.00 38.97 81 TRP A O 1
ATOM 662 N N . GLY A 1 82 ? -3.253 4.567 -19.010 1.00 36.19 82 GLY A N 1
ATOM 663 C CA . GLY A 1 82 ? -2.930 5.944 -19.450 1.00 3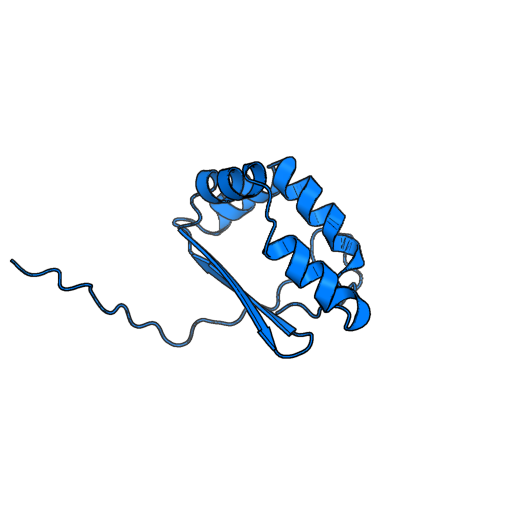6.19 82 GLY A CA 1
ATOM 664 C C . GLY A 1 82 ? -2.836 7.031 -18.361 1.00 36.19 82 GLY A C 1
ATOM 665 O O . GLY A 1 82 ? -2.716 8.214 -18.680 1.00 36.19 82 GLY A O 1
ATOM 666 N N . SER A 1 83 ? -2.874 6.660 -17.086 1.00 39.03 83 SER A N 1
ATOM 667 C CA . SER A 1 83 ? -2.775 7.565 -15.962 1.00 39.03 83 SER A CA 1
ATOM 668 C C . SER A 1 83 ? -1.299 7.786 -15.692 1.00 39.03 83 SER A C 1
ATOM 670 O O . SER A 1 83 ? -0.551 6.840 -15.427 1.00 39.03 83 SER A O 1
ATOM 672 N N . LYS A 1 84 ? -0.875 9.045 -15.761 1.00 37.34 84 LYS A N 1
ATOM 673 C CA . LYS A 1 84 ? 0.430 9.472 -15.261 1.00 37.34 84 LYS A CA 1
ATOM 674 C C . LYS A 1 84 ? 0.616 8.897 -13.853 1.00 37.34 84 LYS A C 1
ATOM 676 O O . LYS A 1 84 ? -0.291 9.013 -13.031 1.00 37.34 84 LYS A O 1
ATOM 681 N N . SER A 1 85 ? 1.762 8.257 -13.630 1.00 41.94 8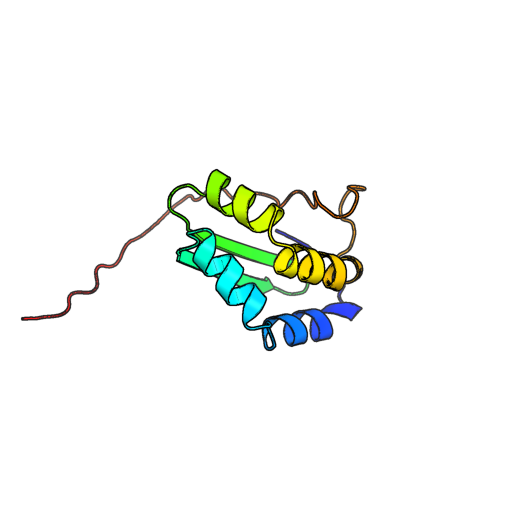5 SER A N 1
ATOM 682 C CA . SER A 1 85 ? 2.353 7.901 -12.331 1.00 41.94 85 SER A CA 1
ATOM 683 C C . SER A 1 85 ? 1.686 8.639 -11.158 1.00 41.94 85 SER A C 1
ATOM 685 O O . SER A 1 85 ? 1.979 9.810 -10.902 1.00 41.94 85 SER A O 1
ATOM 687 N N . GLY A 1 86 ? 0.718 7.995 -10.503 1.00 43.97 86 GLY A N 1
ATOM 688 C CA . GLY A 1 86 ? -0.039 8.595 -9.399 1.00 43.97 86 GLY A CA 1
ATOM 689 C C . GLY A 1 86 ? -1.501 8.162 -9.291 1.00 43.97 86 GLY A C 1
ATOM 690 O O . GLY A 1 86 ? -2.059 8.229 -8.199 1.00 43.97 86 GLY A O 1
ATOM 691 N N . GLU A 1 87 ? -2.099 7.681 -10.383 1.00 45.28 87 GLU A N 1
ATOM 692 C CA . GLU A 1 87 ? -3.500 7.232 -10.430 1.00 45.28 87 GLU A CA 1
ATOM 693 C C . GLU A 1 87 ? -3.649 5.905 -11.180 1.00 45.28 87 GLU A C 1
ATOM 695 O O . GLU A 1 87 ? -4.563 5.749 -11.982 1.00 45.28 87 GLU A O 1
ATOM 700 N N . ALA A 1 88 ? -2.779 4.919 -10.924 1.00 51.09 88 ALA A N 1
ATOM 701 C CA . ALA A 1 88 ? -3.193 3.549 -11.214 1.00 51.09 88 ALA A CA 1
ATOM 702 C C . ALA A 1 88 ? -4.441 3.306 -10.355 1.00 51.09 88 ALA A C 1
ATOM 704 O O . ALA A 1 88 ? -4.344 3.164 -9.134 1.00 51.09 88 ALA A O 1
ATOM 705 N N . GLU A 1 89 ? -5.617 3.418 -10.968 1.00 54.41 89 GLU A N 1
ATOM 706 C CA . GLU A 1 89 ? -6.889 3.372 -10.273 1.00 54.41 89 GLU A CA 1
ATOM 707 C C . GLU A 1 89 ? -7.033 1.944 -9.752 1.00 54.41 89 GLU A C 1
ATOM 709 O O . GLU A 1 89 ? -7.361 1.012 -10.486 1.00 54.41 89 GLU A O 1
ATOM 714 N N . PHE A 1 90 ? -6.652 1.734 -8.489 1.00 66.00 90 PHE A N 1
ATOM 715 C CA . PHE A 1 90 ? -6.760 0.433 -7.857 1.00 66.00 90 PHE A CA 1
ATOM 716 C C . PHE A 1 90 ? -8.215 0.000 -7.983 1.00 66.00 90 PHE A C 1
ATOM 718 O O . PHE A 1 90 ? -9.086 0.588 -7.339 1.00 66.00 90 PHE A O 1
ATOM 725 N N . ALA A 1 91 ? -8.474 -1.031 -8.794 1.00 68.88 91 ALA A N 1
ATOM 726 C CA . ALA A 1 91 ? -9.802 -1.622 -8.846 1.00 68.88 91 ALA A CA 1
ATOM 727 C C . ALA A 1 91 ? -10.192 -1.999 -7.410 1.00 68.88 91 ALA A C 1
ATOM 729 O O . ALA A 1 91 ? -9.496 -2.807 -6.776 1.00 68.88 91 ALA A O 1
ATOM 730 N N . ARG A 1 92 ? -11.229 -1.338 -6.886 1.00 75.56 92 ARG A N 1
ATOM 731 C CA . ARG A 1 92 ? -11.707 -1.525 -5.517 1.00 75.56 92 ARG A CA 1
ATOM 732 C C . ARG A 1 92 ? -12.609 -2.742 -5.486 1.00 75.56 92 ARG A C 1
ATOM 734 O O . ARG A 1 92 ? -13.539 -2.845 -6.281 1.00 75.56 92 ARG A O 1
ATOM 741 N N . PHE A 1 93 ? -12.346 -3.632 -4.544 1.00 81.50 93 PHE A N 1
ATOM 742 C CA . PHE A 1 93 ? -13.221 -4.756 -4.263 1.00 81.50 93 PHE A CA 1
ATOM 743 C C . PHE A 1 93 ? -14.099 -4.380 -3.070 1.00 81.50 93 PHE A C 1
ATOM 745 O O . PHE A 1 93 ? -13.546 -3.987 -2.040 1.00 81.50 93 PHE A O 1
ATOM 752 N N . PRO A 1 94 ? -15.437 -4.432 -3.188 1.00 83.38 94 PRO A N 1
ATOM 753 C CA . PRO A 1 94 ? -16.291 -4.255 -2.025 1.00 83.38 94 PRO A CA 1
ATOM 754 C C . PRO A 1 94 ? -16.032 -5.404 -1.048 1.00 83.38 94 PRO A C 1
ATOM 756 O O . PRO A 1 94 ? -16.016 -6.571 -1.442 1.00 83.38 94 PRO A O 1
ATOM 759 N N . GLU A 1 95 ? -15.829 -5.076 0.225 1.00 86.00 95 GLU A N 1
ATOM 760 C CA . GLU A 1 95 ? -15.842 -6.085 1.277 1.00 86.00 95 GLU A CA 1
ATOM 761 C C . GLU A 1 95 ? -17.261 -6.662 1.372 1.00 86.00 95 GLU A C 1
ATOM 763 O O . GLU A 1 95 ? -18.226 -5.921 1.556 1.00 86.00 95 GLU A O 1
ATOM 768 N N . VAL A 1 96 ? -17.395 -7.979 1.199 1.00 92.56 96 VAL A N 1
ATOM 769 C CA . VAL A 1 96 ? -18.692 -8.683 1.260 1.00 92.56 96 VAL A CA 1
ATOM 770 C C . VAL A 1 96 ? -18.885 -9.464 2.561 1.00 92.56 96 VAL A C 1
ATOM 772 O O . VAL A 1 96 ? -19.997 -9.887 2.859 1.00 92.56 96 VAL A O 1
ATOM 775 N N . SER A 1 97 ? -17.812 -9.672 3.329 1.00 90.19 97 SER A N 1
ATOM 776 C CA . SER A 1 97 ? -17.826 -10.349 4.627 1.00 90.19 97 SER A CA 1
ATOM 777 C C . SER A 1 97 ? -16.560 -10.009 5.414 1.00 90.19 97 SER A C 1
ATOM 779 O O . SER A 1 97 ? -15.474 -9.965 4.837 1.00 90.19 97 SER A O 1
ATOM 781 N N . ARG A 1 98 ? -16.696 -9.856 6.734 1.00 86.88 98 ARG A N 1
ATOM 782 C CA . ARG A 1 98 ? -15.600 -9.715 7.701 1.00 86.88 98 ARG A CA 1
ATOM 783 C C . ARG A 1 98 ? -15.960 -10.479 8.968 1.00 86.88 98 ARG A C 1
ATOM 785 O O . ARG A 1 98 ? -17.088 -10.384 9.444 1.00 86.88 98 ARG A O 1
ATOM 792 N N . LEU A 1 99 ? -15.003 -11.234 9.497 1.00 89.38 99 LEU A N 1
ATOM 793 C CA . LEU A 1 99 ? -15.127 -11.916 10.781 1.00 89.38 99 LEU A CA 1
ATOM 794 C C . LEU A 1 99 ? -13.971 -11.478 11.676 1.00 89.38 99 LEU A C 1
ATOM 796 O O . LEU A 1 99 ? -12.812 -11.744 11.365 1.00 89.38 99 LEU A O 1
ATOM 800 N N . GLU A 1 100 ? -14.298 -10.831 12.787 1.00 84.81 100 GLU A N 1
ATOM 801 C CA . GLU A 1 100 ? -13.346 -10.552 13.857 1.00 84.81 100 GLU A CA 1
ATOM 802 C C . GLU A 1 100 ? -13.368 -11.737 14.821 1.00 84.81 100 GLU A C 1
ATOM 804 O O . GLU A 1 100 ? -14.340 -11.952 15.544 1.00 84.81 100 GLU A O 1
ATOM 809 N N . VAL A 1 101 ? -12.314 -12.551 14.799 1.00 80.56 101 VAL A N 1
ATOM 810 C CA . VAL A 1 101 ? -12.131 -13.598 15.805 1.00 80.56 101 VAL A CA 1
ATOM 811 C C . VAL A 1 101 ? -11.366 -12.957 16.955 1.00 80.56 101 VAL A C 1
ATOM 813 O O . VAL A 1 101 ? -10.183 -12.650 16.817 1.00 80.56 101 VAL A O 1
ATOM 816 N N . GLY A 1 102 ? -12.062 -12.682 18.060 1.00 69.88 102 GLY A N 1
ATOM 817 C CA . GLY A 1 102 ? -11.442 -12.122 19.255 1.00 69.88 102 GLY A CA 1
ATOM 818 C C . GLY A 1 102 ? -10.302 -13.016 19.739 1.00 69.88 102 GLY A C 1
ATOM 819 O O . GLY A 1 102 ? -10.444 -14.235 19.809 1.00 69.88 102 GLY A O 1
ATOM 820 N N . SER A 1 103 ? -9.163 -12.417 20.076 1.00 59.16 103 SER A N 1
ATOM 821 C CA . SER A 1 103 ? -8.151 -13.095 20.876 1.00 59.16 103 SER A CA 1
ATOM 822 C C . SER A 1 103 ? -8.686 -13.198 22.301 1.00 59.16 103 SER A C 1
ATOM 824 O O . SER A 1 103 ? -8.552 -12.255 23.083 1.00 59.16 103 SER A O 1
ATOM 826 N N . GLU A 1 104 ? -9.317 -14.319 22.638 1.00 55.38 104 GLU A N 1
ATOM 827 C CA . GLU A 1 104 ? -9.401 -14.746 24.031 1.00 55.38 104 GLU A CA 1
ATOM 828 C C . GLU A 1 104 ? -7.958 -14.966 24.507 1.00 55.38 104 GLU A C 1
ATOM 830 O O . GLU A 1 104 ? -7.347 -15.997 24.238 1.00 55.38 104 GLU A O 1
ATOM 835 N N . MET A 1 105 ? -7.362 -13.953 25.139 1.00 51.53 105 MET A N 1
ATOM 836 C CA . MET A 1 105 ? -6.276 -14.198 26.078 1.00 51.53 105 MET A CA 1
ATOM 837 C C . MET A 1 105 ? -6.920 -14.352 27.445 1.00 51.53 105 MET A C 1
ATOM 839 O O . MET A 1 105 ? -7.472 -13.408 28.008 1.00 51.53 105 MET A O 1
ATOM 843 N N . GLU A 1 106 ? -6.911 -15.602 27.882 1.00 51.41 106 GLU A N 1
ATOM 844 C CA . GLU A 1 106 ? -7.344 -16.102 29.174 1.00 51.41 106 GLU A CA 1
ATOM 845 C C . GLU A 1 106 ? -6.774 -15.272 30.341 1.00 51.41 106 GLU A C 1
ATOM 847 O O . GLU A 1 106 ? -5.598 -14.916 30.328 1.00 51.41 106 GLU A O 1
ATOM 852 N N . GLY A 1 107 ? -7.641 -15.025 31.334 1.00 53.56 107 GLY A N 1
ATOM 853 C CA . GLY A 1 107 ? -7.370 -15.167 32.778 1.00 53.56 107 GLY A CA 1
ATOM 854 C C . GLY A 1 107 ? -6.261 -14.347 33.419 1.00 53.56 107 GLY A C 1
ATOM 855 O O . GLY A 1 107 ? -5.103 -14.810 33.381 1.00 53.56 107 GLY A O 1
#

Sequence (107 aa):
MLAALPRIQREYDRSHREIRRSVLDAIRASGMKTYSISQDGTNLYFCDEAEGFRDSMAVLKQDPEQARRNQAHDHCFESAWGSKSGEAEFARFPEVSRLEVGSEMEG

pLDDT: mean 78.5, std 15.47, range [36.19, 93.88]

Radius of gyration: 15.54 Å; chains: 1; bounding box: 32×30×52 Å

Foldseek 3Di:
DFFWDLVCVVVVVVCVVVPDPLLVVQLVVLQKPDWDWDDDRRDIDTDTDGPPVVSSVVSLVPRVSSVVSLVVCPNGGDCPPPDPSPCPPPPDDDDPDDDDDDPPPDD

Secondary structure (DSSP, 8-state):
-EEB-TTTHHHHHHHHHS--HHHHHHHHHTTEEEEEEEEETTEEEEEEEETTHHHHHHHHHH-HHHHHHHHTTGGGB--TTS--TT-----PPPP------------